Protein AF-A0A438C7E7-F1 (afdb_monomer_lite)

Radius of gyration: 37.0 Å; chains: 1; bounding box: 64×65×103 Å

Secondary structure (DSSP, 8-state):
-----------HHHHHHHTT--TTS---TTTHHHHHHHHHHHHHHHHHT----TT--HHHHHHT---------SS-TT--HHHHS--HHHHHHHHHHHHHHHHHHHHHHHHHHHHHHHTT--------------------------------S-PPPP------------

Organism: Vitis vinifera (NCBI:txid29760)

pLDDT: mean 70.93, std 20.18, range [38.38, 96.5]

Foldseek 3Di:
DDPPPPPPPDAPLVVVQVVQQDPVRDGDPVCVQLNVQLVVVVVCCVVVVDDQDDQRGSNCVSVVPRDDPDDPPPDDDPDDPCNVPVDPVVVVVVVVVVVVVVVVVVVVVVVVVVVVVVVPPDPPDPDDDDDDDDPDPDDPDPPPPPPPPPDDDDDDDDDDPDDDDDDDDD

Structure (mmCIF, N/CA/C/O backbone):
data_AF-A0A438C7E7-F1
#
_entry.id   AF-A0A438C7E7-F1
#
loop_
_atom_site.group_PDB
_atom_site.id
_atom_site.type_symbol
_atom_site.label_atom_id
_atom_site.label_alt_id
_atom_site.label_comp_id
_atom_site.label_asym_id
_atom_site.label_entity_id
_atom_site.label_seq_id
_atom_site.pdbx_PDB_ins_code
_atom_site.Cartn_x
_atom_site.Cartn_y
_atom_site.Cartn_z
_atom_site.occupancy
_atom_site.B_iso_or_equiv
_atom_site.auth_seq_id
_atom_site.auth_comp_id
_atom_site.auth_asym_id
_atom_site.auth_atom_id
_atom_site.pdbx_PDB_model_num
ATOM 1 N N . MET A 1 1 ? 17.596 23.902 27.481 1.00 47.19 1 MET A N 1
ATOM 2 C CA . MET A 1 1 ? 16.673 22.751 27.572 1.00 47.19 1 MET A CA 1
ATOM 3 C C . MET A 1 1 ? 16.249 22.426 26.151 1.00 47.19 1 MET A C 1
ATOM 5 O O . MET A 1 1 ? 15.571 23.240 25.541 1.00 47.19 1 MET A O 1
ATOM 9 N N . VAL A 1 2 ? 16.773 21.345 25.571 1.00 46.44 2 VAL A N 1
ATOM 10 C CA . VAL A 1 2 ? 16.416 20.916 24.211 1.00 46.44 2 VAL A CA 1
ATOM 11 C C . VAL A 1 2 ? 15.104 20.153 24.323 1.00 46.44 2 VAL A C 1
ATOM 13 O O . VAL A 1 2 ? 15.045 19.156 25.038 1.00 46.44 2 VAL A O 1
ATOM 16 N N . ALA A 1 3 ? 14.052 20.651 23.676 1.00 46.62 3 ALA A N 1
ATOM 17 C CA . ALA A 1 3 ? 12.801 19.926 23.540 1.00 46.62 3 ALA A CA 1
ATOM 18 C C . ALA A 1 3 ? 13.076 18.679 22.693 1.00 46.62 3 ALA A C 1
ATOM 20 O O . ALA A 1 3 ? 13.261 18.763 21.479 1.00 46.62 3 ALA A O 1
ATOM 21 N N . SER A 1 4 ? 13.172 17.525 23.345 1.00 53.34 4 SER A N 1
ATOM 22 C CA . SER A 1 4 ? 13.110 16.232 22.684 1.00 53.34 4 SER A CA 1
ATOM 23 C C . SER A 1 4 ? 11.721 16.109 22.069 1.00 53.34 4 SER A C 1
ATOM 25 O O . SER A 1 4 ? 10.758 15.811 22.774 1.00 53.34 4 SER A O 1
ATOM 27 N N . GLY A 1 5 ? 11.604 16.399 20.774 1.00 46.22 5 GLY A N 1
ATOM 28 C CA . GLY A 1 5 ? 10.419 16.045 20.009 1.00 46.22 5 GLY A CA 1
ATOM 29 C C . GLY A 1 5 ? 10.307 14.528 20.011 1.00 46.22 5 GLY A C 1
ATOM 30 O O . GLY A 1 5 ? 11.038 13.858 19.284 1.00 46.22 5 GLY A O 1
ATOM 31 N N . SER A 1 6 ? 9.448 13.983 20.870 1.00 52.22 6 SER A N 1
ATOM 32 C CA . SER A 1 6 ? 9.039 12.591 20.772 1.00 52.22 6 SER A CA 1
ATOM 33 C C . SER A 1 6 ? 8.371 12.441 19.415 1.00 52.22 6 SER A C 1
ATOM 35 O O . SER A 1 6 ? 7.302 12.995 19.171 1.00 52.22 6 SER A O 1
ATOM 37 N N . THR A 1 7 ? 9.019 11.732 18.498 1.00 51.53 7 THR A N 1
ATOM 38 C CA . THR A 1 7 ? 8.353 11.225 17.304 1.00 51.53 7 THR A CA 1
ATOM 39 C C . THR A 1 7 ? 7.372 10.167 17.787 1.00 51.53 7 THR A C 1
ATOM 41 O O . THR A 1 7 ? 7.708 8.985 17.835 1.00 51.53 7 THR A O 1
ATOM 44 N N . GLU A 1 8 ? 6.206 10.604 18.260 1.00 63.12 8 GLU A N 1
ATOM 45 C CA . GLU A 1 8 ? 5.094 9.725 18.590 1.00 63.12 8 GLU A CA 1
ATOM 46 C C . GLU A 1 8 ? 4.849 8.867 17.354 1.00 63.12 8 GLU A C 1
ATOM 48 O O . GLU A 1 8 ? 4.497 9.361 16.282 1.00 63.12 8 GLU A O 1
ATOM 53 N N . THR A 1 9 ? 5.162 7.580 17.461 1.00 72.06 9 THR A N 1
ATOM 54 C CA . THR A 1 9 ? 4.918 6.622 16.393 1.00 72.06 9 THR A CA 1
ATOM 55 C C . THR A 1 9 ? 3.411 6.530 16.236 1.00 72.06 9 THR A C 1
ATOM 57 O O . THR A 1 9 ? 2.734 5.935 17.074 1.00 72.06 9 THR A O 1
ATOM 60 N N . ILE A 1 10 ? 2.876 7.191 15.212 1.00 79.81 10 ILE A N 1
ATOM 61 C CA . ILE A 1 10 ? 1.434 7.261 15.008 1.00 79.81 10 ILE A CA 1
ATOM 62 C C . ILE A 1 10 ? 0.940 5.876 14.596 1.00 79.81 10 ILE A C 1
ATOM 64 O O . ILE A 1 10 ? 1.282 5.377 13.524 1.00 79.81 10 ILE A O 1
ATOM 68 N N . ASP A 1 11 ? 0.120 5.264 15.444 1.00 86.81 11 ASP A N 1
ATOM 69 C CA . ASP A 1 11 ? -0.499 3.979 15.151 1.00 86.81 11 ASP A CA 1
ATOM 70 C C . ASP A 1 11 ? -1.574 4.142 14.061 1.00 86.81 11 ASP A C 1
ATOM 72 O O . ASP A 1 11 ? -2.569 4.863 14.211 1.00 86.81 11 ASP A O 1
ATOM 76 N N . ARG A 1 12 ? -1.370 3.447 12.938 1.00 90.62 12 ARG A N 1
ATOM 77 C CA . ARG A 1 12 ? -2.269 3.458 11.781 1.00 90.62 12 ARG A CA 1
ATOM 78 C C . ARG A 1 12 ? -3.666 2.934 12.126 1.00 90.62 12 ARG A C 1
ATOM 80 O O . ARG A 1 12 ? -4.642 3.398 11.536 1.00 90.62 12 ARG A O 1
ATOM 87 N N . SER A 1 13 ? -3.782 2.011 13.082 1.00 91.81 13 SER A N 1
ATOM 88 C CA . SER A 1 13 ? -5.071 1.470 13.528 1.00 91.81 13 SER A CA 1
ATOM 89 C C . SER A 1 13 ? -5.921 2.531 14.237 1.00 91.81 13 SER A C 1
ATOM 91 O O . SER A 1 13 ? -7.116 2.650 13.957 1.00 91.81 13 SER A O 1
ATOM 93 N N . ILE A 1 14 ? -5.291 3.386 15.051 1.00 92.75 14 ILE A N 1
ATOM 94 C CA . ILE A 1 14 ? -5.945 4.510 15.735 1.00 92.75 14 ILE A CA 1
ATOM 95 C C . ILE A 1 14 ? -6.433 5.542 14.715 1.00 92.75 14 ILE A C 1
ATOM 97 O O . ILE A 1 14 ? -7.578 5.992 14.790 1.00 92.75 14 ILE A O 1
ATOM 101 N N . LEU A 1 15 ? -5.598 5.890 13.728 1.00 93.56 15 LEU A N 1
ATOM 102 C CA . LEU A 1 15 ? -5.993 6.799 12.646 1.00 93.56 15 LEU A CA 1
ATOM 103 C C . LEU A 1 15 ? -7.171 6.250 11.836 1.00 93.56 15 LEU A C 1
ATOM 105 O O . LEU A 1 15 ? -8.108 6.987 11.537 1.00 93.56 15 LEU A O 1
ATOM 109 N N . TRP A 1 16 ? -7.138 4.961 11.490 1.00 94.56 16 TRP A N 1
ATOM 110 C CA . TRP A 1 16 ? -8.198 4.318 10.714 1.00 94.56 16 TRP A CA 1
ATOM 111 C C . TRP A 1 16 ? -9.532 4.298 11.463 1.00 94.56 16 TRP A C 1
ATOM 113 O O . TRP A 1 16 ? -10.570 4.583 10.865 1.00 94.56 16 TRP A O 1
ATOM 123 N N . LYS A 1 17 ? -9.501 4.013 12.773 1.00 94.38 17 LYS A N 1
ATOM 124 C CA . LYS A 1 17 ? -10.681 4.058 13.645 1.00 94.38 17 LYS A CA 1
ATOM 125 C C . LYS A 1 17 ? -11.261 5.475 13.703 1.00 94.38 17 LYS A C 1
ATOM 127 O O . LYS A 1 17 ? -12.433 5.650 13.384 1.00 94.38 17 LYS A O 1
ATOM 132 N N . LYS A 1 18 ? -10.432 6.490 13.983 1.00 93.38 18 LYS A N 1
ATOM 133 C CA . LYS A 1 18 ? -10.856 7.905 14.010 1.00 93.38 18 LYS A CA 1
ATOM 134 C C . LYS A 1 18 ? -11.422 8.394 12.678 1.00 93.38 18 LYS A C 1
ATOM 136 O O . LYS A 1 18 ? -12.402 9.122 12.653 1.00 93.38 18 LYS A O 1
ATOM 141 N N . ALA A 1 19 ? -10.846 7.976 11.553 1.00 93.56 19 ALA A N 1
ATOM 142 C CA . ALA A 1 19 ? -11.329 8.374 10.229 1.00 93.56 19 ALA A CA 1
ATOM 143 C C . ALA A 1 19 ? -12.742 7.850 9.900 1.00 93.56 19 ALA A C 1
ATOM 145 O O . ALA A 1 19 ? -13.364 8.327 8.951 1.00 93.56 19 ALA A O 1
ATOM 146 N N . ARG A 1 20 ? -13.237 6.851 10.642 1.00 94.50 20 ARG A N 1
ATOM 147 C CA . ARG A 1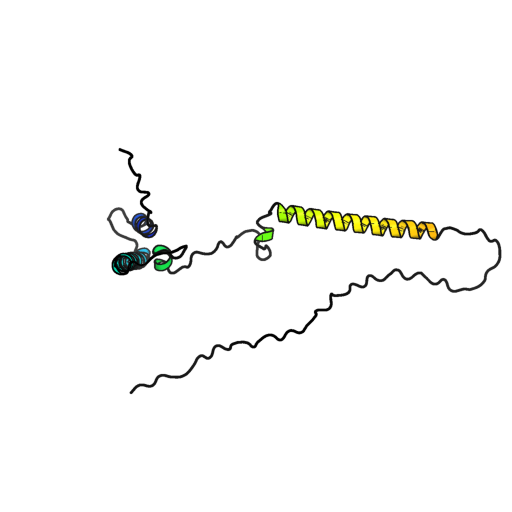 20 ? -14.565 6.242 10.462 1.00 94.50 20 ARG A CA 1
ATOM 148 C C . ARG A 1 20 ? -15.565 6.623 11.547 1.00 94.50 20 ARG A C 1
ATOM 150 O O . ARG A 1 20 ? -16.714 6.188 11.479 1.00 94.50 20 ARG A O 1
ATOM 157 N N . GLU A 1 21 ? -15.126 7.410 12.518 1.00 94.38 21 GLU A N 1
ATOM 158 C CA . GLU A 1 21 ? -15.970 7.996 13.547 1.00 94.38 21 GLU A CA 1
ATOM 159 C C . GLU A 1 21 ? -16.880 9.055 12.909 1.00 94.38 21 GLU A C 1
ATOM 161 O O . GLU A 1 21 ? -16.427 9.942 12.179 1.00 94.38 21 GLU A O 1
ATOM 166 N N . LYS A 1 22 ? -18.193 8.921 13.114 1.00 93.44 22 LYS A N 1
ATOM 167 C CA . LYS A 1 22 ? -19.187 9.915 12.686 1.00 93.44 22 LYS A CA 1
ATOM 168 C C . LYS A 1 22 ? -19.234 11.054 13.712 1.00 93.44 22 LYS A C 1
ATOM 170 O O . LYS A 1 22 ? -18.691 10.946 14.801 1.00 93.44 22 LYS A O 1
ATOM 175 N N . LYS A 1 23 ? -19.930 12.146 13.378 1.00 92.25 23 LYS A N 1
ATOM 176 C CA . LYS A 1 23 ? -20.090 13.308 14.279 1.00 92.25 23 LYS A CA 1
ATOM 177 C C . LYS A 1 23 ? -20.780 12.974 15.606 1.00 92.25 23 LYS A C 1
ATOM 179 O O . LYS A 1 23 ? -20.592 13.706 16.566 1.00 92.25 23 LYS A O 1
ATOM 184 N N . ASP A 1 24 ? -21.570 11.905 15.624 1.00 93.19 24 ASP A N 1
ATOM 185 C CA . ASP A 1 24 ? -22.324 11.436 16.789 1.00 93.19 24 ASP A CA 1
ATOM 186 C C . ASP A 1 24 ? -21.566 10.331 17.560 1.00 93.19 24 ASP A C 1
ATOM 188 O O . ASP A 1 24 ? -22.194 9.449 18.141 1.00 93.19 24 ASP A O 1
ATOM 192 N N . ASP A 1 25 ? -20.231 10.288 17.461 1.00 88.44 25 ASP A N 1
ATOM 193 C CA . ASP A 1 25 ? -19.341 9.277 18.072 1.00 88.44 25 ASP A CA 1
ATOM 194 C C . ASP A 1 25 ? -19.727 7.815 17.754 1.00 88.44 25 ASP A C 1
ATOM 196 O O . ASP A 1 25 ? -19.451 6.869 18.493 1.00 88.44 25 ASP A O 1
ATOM 200 N N . THR A 1 26 ? -20.398 7.620 16.617 1.00 93.44 26 THR A N 1
ATOM 201 C CA . THR A 1 26 ? -20.922 6.328 16.159 1.00 93.44 26 THR A CA 1
ATOM 202 C C . THR A 1 26 ? -20.156 5.848 14.928 1.00 93.44 26 THR A C 1
ATOM 204 O O . THR A 1 26 ? -19.641 6.647 14.144 1.00 93.44 26 THR A O 1
ATOM 207 N N . PHE A 1 27 ? -20.121 4.535 14.706 1.00 94.38 27 PHE A N 1
ATOM 208 C CA . PHE A 1 27 ? -19.460 3.922 13.555 1.00 94.38 27 PHE A CA 1
ATOM 209 C C . PHE A 1 27 ? -20.462 3.340 12.561 1.00 94.38 27 PHE A C 1
ATOM 211 O O . PHE A 1 27 ? -21.640 3.145 12.851 1.00 94.38 27 PHE A O 1
ATOM 218 N N . ASP A 1 28 ? -19.997 3.093 11.343 1.00 93.44 28 ASP A N 1
ATOM 219 C CA . ASP A 1 28 ? -20.792 2.385 10.345 1.00 93.44 28 ASP A CA 1
ATOM 220 C C . ASP A 1 28 ? -20.854 0.890 10.661 1.00 93.44 28 ASP A C 1
ATOM 222 O O . ASP A 1 28 ? -19.835 0.325 11.057 1.00 93.44 28 ASP A O 1
ATOM 226 N N . GLU A 1 29 ? -21.998 0.234 10.441 1.00 94.19 29 GLU A N 1
ATOM 227 C CA . GLU A 1 29 ? -22.192 -1.190 10.779 1.00 94.19 29 GLU A CA 1
ATOM 228 C C . GLU A 1 29 ? -21.112 -2.093 10.163 1.00 94.19 29 GLU A C 1
ATOM 230 O O . GLU A 1 29 ? -20.625 -3.028 10.792 1.00 94.19 29 GLU A O 1
ATOM 235 N N . VAL A 1 30 ? -20.662 -1.751 8.952 1.00 92.56 30 VAL A N 1
ATOM 236 C CA . VAL A 1 30 ? -19.593 -2.457 8.231 1.00 92.56 30 VAL A CA 1
ATOM 237 C C . VAL A 1 30 ? -18.222 -2.293 8.906 1.00 92.56 30 VAL A C 1
ATOM 239 O O . VAL A 1 30 ? -17.360 -3.162 8.786 1.00 92.56 30 VAL A O 1
ATOM 242 N N . ALA A 1 31 ? -17.989 -1.179 9.604 1.00 93.75 31 ALA A N 1
ATOM 243 C CA . ALA A 1 31 ? -16.725 -0.876 10.271 1.00 93.75 31 ALA A CA 1
ATOM 244 C C . ALA A 1 31 ? -16.644 -1.438 11.697 1.00 93.75 31 ALA A C 1
ATOM 246 O O . ALA A 1 31 ? -15.540 -1.758 12.138 1.00 93.75 31 ALA A O 1
ATOM 247 N N . ILE A 1 32 ? -17.782 -1.592 12.388 1.00 94.62 32 ILE A N 1
ATOM 248 C CA . ILE A 1 32 ? -17.872 -2.139 13.754 1.00 94.62 32 ILE A CA 1
ATOM 249 C C . ILE A 1 32 ? -17.019 -3.406 13.953 1.00 94.62 32 ILE A C 1
ATOM 251 O O . ILE A 1 32 ? -16.153 -3.378 14.827 1.00 94.62 32 ILE A O 1
ATOM 255 N N . PRO A 1 33 ? -17.136 -4.475 13.136 1.00 95.38 33 PRO A N 1
ATOM 256 C CA . PRO A 1 33 ? -16.369 -5.703 13.375 1.00 95.38 33 PRO A CA 1
ATOM 257 C C . PRO A 1 33 ? -14.851 -5.499 13.263 1.00 95.38 33 PRO A C 1
ATOM 259 O O . PRO A 1 33 ? -14.071 -6.171 13.939 1.00 95.38 33 PRO A O 1
ATOM 262 N N . VAL A 1 34 ? -14.405 -4.564 12.417 1.00 94.94 34 VAL A N 1
ATOM 263 C CA . VAL A 1 34 ? -12.979 -4.233 12.286 1.00 94.94 34 VAL A CA 1
ATOM 264 C C . VAL A 1 34 ? -12.505 -3.443 13.504 1.00 94.94 34 VAL A C 1
ATOM 266 O O . VAL A 1 34 ? -11.417 -3.707 14.007 1.00 94.94 34 VAL A O 1
ATOM 269 N N . ILE A 1 35 ? -13.321 -2.515 14.007 1.00 94.81 35 ILE A N 1
ATOM 270 C CA . ILE A 1 35 ? -13.017 -1.703 15.193 1.00 94.81 35 ILE A CA 1
ATOM 271 C C . ILE A 1 35 ? -12.896 -2.583 16.437 1.00 94.81 35 ILE A C 1
ATOM 273 O O . ILE A 1 35 ? -11.894 -2.496 17.140 1.00 94.81 35 ILE A O 1
ATOM 277 N N . GLU A 1 36 ? -13.852 -3.485 16.662 1.00 95.25 36 GLU A N 1
ATOM 278 C CA . GLU A 1 36 ? -13.809 -4.437 17.779 1.00 95.25 36 GLU A CA 1
ATOM 279 C C . GLU A 1 36 ? -12.544 -5.302 17.734 1.00 95.25 36 GLU A C 1
ATOM 281 O O . GLU A 1 36 ? -11.912 -5.581 18.756 1.00 95.25 36 GLU A O 1
ATOM 286 N N . LYS A 1 37 ? -12.131 -5.709 16.529 1.00 95.25 37 LYS A N 1
ATOM 287 C CA . LYS A 1 37 ? -10.907 -6.483 16.340 1.00 95.25 37 LYS A CA 1
ATOM 288 C C . LYS A 1 37 ? -9.646 -5.651 16.584 1.00 95.25 37 LYS A C 1
ATOM 290 O O . LYS A 1 37 ? -8.721 -6.175 17.197 1.00 95.25 37 LYS A O 1
ATOM 295 N N . ILE A 1 38 ? -9.614 -4.385 16.161 1.00 94.50 38 ILE A N 1
ATOM 296 C CA . ILE A 1 38 ? -8.524 -3.445 16.476 1.00 94.50 38 ILE A CA 1
ATOM 297 C C . ILE A 1 38 ? -8.394 -3.279 17.992 1.00 94.50 38 ILE A C 1
ATOM 299 O O . ILE A 1 38 ? -7.299 -3.440 18.522 1.00 94.50 38 ILE A O 1
ATOM 303 N N . ASP A 1 39 ? -9.497 -3.016 18.695 1.00 94.25 39 ASP A N 1
ATOM 304 C CA . ASP A 1 39 ? -9.483 -2.774 20.142 1.00 94.25 39 ASP A CA 1
ATOM 305 C C . ASP A 1 39 ? -8.997 -4.006 20.919 1.00 94.25 39 ASP A C 1
ATOM 307 O O . ASP A 1 39 ? -8.187 -3.894 21.842 1.00 94.25 39 ASP A O 1
ATOM 311 N N . LYS A 1 40 ? -9.418 -5.200 20.491 1.00 94.38 40 LYS A N 1
ATOM 312 C CA . LYS A 1 40 ? -8.914 -6.468 21.028 1.00 94.38 40 LYS A CA 1
ATOM 313 C C . LYS A 1 40 ? -7.405 -6.626 20.819 1.00 94.38 40 LYS A C 1
ATOM 315 O O . LYS A 1 40 ? -6.690 -6.909 21.774 1.00 94.38 40 LYS A O 1
ATOM 320 N N . LEU A 1 41 ? -6.914 -6.418 19.597 1.00 92.12 41 LEU A N 1
ATOM 321 C CA . LEU A 1 41 ? -5.491 -6.564 19.270 1.00 92.12 41 LEU A CA 1
ATOM 322 C C . LEU A 1 41 ? -4.619 -5.523 19.987 1.00 92.12 41 LEU A C 1
ATOM 324 O O . LEU A 1 41 ? -3.509 -5.841 20.412 1.00 92.12 41 LEU A O 1
ATOM 328 N N . LEU A 1 42 ? -5.119 -4.296 20.160 1.00 90.75 42 LEU A N 1
ATOM 329 C CA . LEU A 1 42 ? -4.448 -3.262 20.948 1.00 90.75 42 LEU A CA 1
ATOM 330 C C . LEU A 1 42 ? -4.315 -3.689 22.409 1.00 90.75 42 LEU A C 1
ATOM 332 O O . LEU A 1 42 ? -3.222 -3.607 22.969 1.00 90.75 42 LEU A O 1
ATOM 336 N N . LYS A 1 43 ? -5.389 -4.210 23.008 1.00 91.31 43 LYS A N 1
ATOM 337 C CA . LYS A 1 43 ? -5.359 -4.723 24.380 1.00 91.31 43 LYS A CA 1
ATOM 338 C C . LYS A 1 43 ? -4.374 -5.885 24.537 1.00 91.31 43 LYS A C 1
ATOM 340 O O . LYS A 1 43 ? -3.513 -5.837 25.411 1.00 91.31 43 LYS A O 1
ATOM 345 N N . GLU A 1 44 ? -4.426 -6.867 23.638 1.00 90.31 44 GLU A N 1
ATOM 346 C CA . GLU A 1 44 ? -3.479 -7.990 23.616 1.00 90.31 44 GLU A CA 1
ATOM 347 C C . GLU A 1 44 ? -2.026 -7.514 23.453 1.00 90.31 44 GLU A C 1
ATOM 349 O O . GLU A 1 44 ? -1.111 -8.095 24.033 1.00 90.31 44 GLU A O 1
ATOM 354 N N . SER A 1 45 ? -1.791 -6.441 22.689 1.00 87.00 45 SER A N 1
ATOM 355 C CA . SER A 1 45 ? -0.446 -5.889 22.508 1.00 87.00 45 SER A CA 1
ATOM 356 C C . SER A 1 45 ? 0.116 -5.223 23.760 1.00 87.00 45 SER A C 1
ATOM 358 O O . SER A 1 45 ? 1.306 -5.374 24.041 1.00 87.00 45 SER A O 1
ATOM 360 N N . GLN A 1 46 ? -0.740 -4.545 24.529 1.00 85.38 46 GLN A N 1
ATOM 361 C CA . GLN A 1 46 ? -0.384 -3.925 25.804 1.00 85.38 46 GLN A CA 1
ATOM 362 C C . GLN A 1 46 ? -0.085 -4.989 26.868 1.00 85.38 46 GLN A C 1
ATOM 364 O O . GLN A 1 46 ? 0.877 -4.850 27.617 1.00 85.38 46 GLN A O 1
ATOM 369 N N . GLU A 1 47 ? -0.887 -6.057 26.914 1.00 87.56 47 GLU A N 1
ATOM 370 C CA . GLU A 1 47 ? -0.763 -7.130 27.909 1.00 87.56 47 GLU A CA 1
ATOM 371 C C . GLU A 1 47 ? 0.423 -8.062 27.621 1.00 87.56 47 GLU A C 1
ATOM 373 O O . GLU A 1 47 ? 1.181 -8.401 28.528 1.00 87.56 47 GLU A O 1
ATOM 378 N N . ASN A 1 48 ? 0.625 -8.442 26.356 1.00 82.31 48 ASN A N 1
ATOM 379 C CA . ASN A 1 48 ? 1.599 -9.471 25.978 1.00 82.31 48 ASN A CA 1
ATOM 380 C C . ASN A 1 48 ? 2.911 -8.898 25.422 1.00 82.31 48 ASN A C 1
ATOM 382 O O . ASN A 1 48 ? 3.771 -9.660 24.979 1.00 82.31 48 ASN A O 1
ATOM 386 N N . GLY A 1 49 ? 3.063 -7.568 25.379 1.00 72.19 49 GLY A N 1
ATOM 387 C CA . GLY A 1 49 ? 4.217 -6.915 24.752 1.00 72.19 49 GLY A CA 1
ATOM 388 C C . GLY A 1 49 ? 4.369 -7.309 23.281 1.00 72.19 49 GLY A C 1
ATOM 389 O O . GLY A 1 49 ? 5.485 -7.492 22.789 1.00 72.19 49 GLY A O 1
ATOM 390 N N . ARG A 1 50 ? 3.240 -7.513 22.588 1.00 71.69 50 ARG A N 1
ATOM 391 C CA . ARG A 1 50 ? 3.213 -8.015 21.212 1.00 71.69 50 ARG A CA 1
ATOM 392 C C . ARG A 1 50 ? 3.923 -7.019 20.301 1.00 71.69 50 ARG A C 1
ATOM 394 O O . ARG A 1 50 ? 3.392 -5.953 20.002 1.00 71.69 50 ARG A O 1
ATOM 401 N N . SER A 1 51 ? 5.122 -7.375 19.845 1.00 64.44 51 SER A N 1
ATOM 402 C CA . SER A 1 51 ? 5.868 -6.549 18.902 1.00 64.44 51 SER A CA 1
ATOM 403 C C . SER A 1 51 ? 5.316 -6.746 17.494 1.00 64.44 51 SER A C 1
ATOM 405 O O . SER A 1 51 ? 5.328 -7.843 16.934 1.00 64.44 51 SER A O 1
ATOM 407 N N . VAL A 1 52 ? 4.804 -5.658 16.940 1.00 65.62 52 VAL A N 1
ATOM 408 C CA . VAL A 1 52 ? 4.292 -5.565 15.581 1.00 65.62 52 VAL A CA 1
ATOM 409 C C . VAL A 1 52 ? 5.472 -5.206 14.675 1.00 65.62 52 VAL A C 1
ATOM 411 O O . VAL A 1 52 ? 6.022 -4.114 14.790 1.00 65.62 52 VAL A O 1
ATOM 414 N N . SER A 1 53 ? 5.911 -6.130 13.815 1.00 64.12 53 SER A N 1
ATOM 415 C CA . SER A 1 53 ? 7.107 -5.945 12.978 1.00 64.12 53 SER 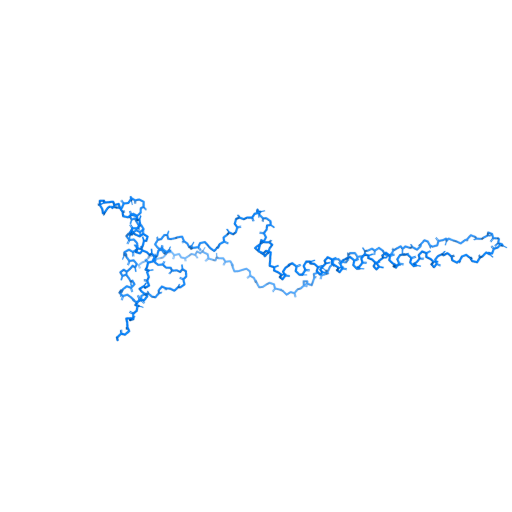A CA 1
ATOM 416 C C . SER A 1 53 ? 6.774 -5.951 11.485 1.00 64.12 53 SER A C 1
ATOM 418 O O . SER A 1 53 ? 6.050 -6.821 10.991 1.00 64.12 53 SER A O 1
ATOM 420 N N . GLY A 1 54 ? 7.340 -4.988 10.754 1.00 70.81 54 GLY A N 1
ATOM 421 C CA . GLY A 1 54 ? 7.214 -4.875 9.300 1.00 70.81 54 GLY A CA 1
ATOM 422 C C . GLY A 1 54 ? 5.796 -4.531 8.832 1.00 70.81 54 GLY A C 1
ATOM 423 O O . GLY A 1 54 ? 5.161 -3.628 9.366 1.00 70.81 54 GLY A O 1
ATOM 424 N N . SER A 1 55 ? 5.314 -5.240 7.808 1.00 69.62 55 SER A N 1
ATOM 425 C CA . SER A 1 55 ? 4.007 -5.010 7.159 1.00 69.62 55 SER A CA 1
ATOM 426 C C . SER A 1 55 ? 2.816 -5.664 7.874 1.00 69.62 55 SER A C 1
ATOM 428 O O . SER A 1 55 ? 1.685 -5.546 7.411 1.00 69.62 55 SER A O 1
ATOM 430 N N . ASN A 1 56 ? 3.050 -6.382 8.974 1.00 79.38 56 ASN A N 1
ATOM 431 C CA . ASN A 1 56 ? 2.002 -7.074 9.724 1.00 79.38 56 ASN A CA 1
ATOM 432 C C . ASN A 1 56 ? 1.550 -6.214 10.901 1.00 79.38 56 ASN A C 1
ATOM 434 O O . ASN A 1 56 ? 1.841 -6.557 12.044 1.00 79.38 56 ASN A O 1
ATOM 438 N N . ASP A 1 57 ? 0.889 -5.088 10.624 1.00 86.62 57 ASP A N 1
ATOM 439 C CA . ASP A 1 57 ? 0.353 -4.214 11.666 1.00 86.62 57 ASP A CA 1
ATOM 440 C C . ASP A 1 57 ? -1.050 -4.602 12.146 1.00 86.62 57 ASP A C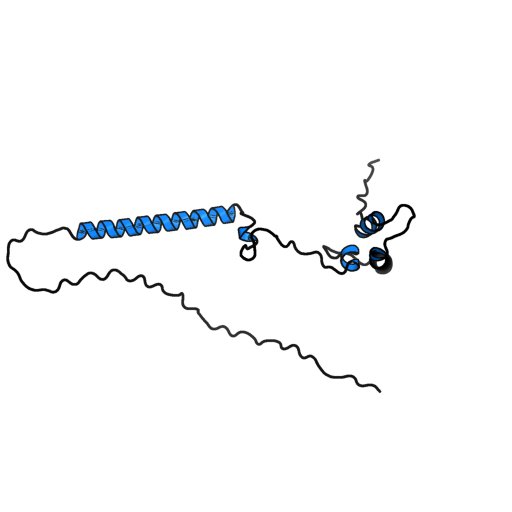 1
ATOM 442 O O . ASP A 1 57 ? -1.755 -5.396 11.518 1.00 86.62 57 ASP A O 1
ATOM 446 N N . ILE A 1 58 ? -1.457 -4.038 13.291 1.00 91.00 58 ILE A N 1
ATOM 447 C CA . ILE A 1 58 ? -2.764 -4.304 13.918 1.00 91.00 58 ILE A CA 1
ATOM 448 C C . ILE A 1 58 ? -3.903 -4.060 12.927 1.00 91.00 58 ILE A C 1
ATOM 450 O O . ILE A 1 58 ? -4.865 -4.826 12.883 1.00 91.00 58 ILE A O 1
ATOM 454 N N . LEU A 1 59 ? -3.788 -3.016 12.102 1.00 90.75 59 LEU A N 1
ATOM 455 C CA . LEU A 1 59 ? -4.795 -2.717 11.096 1.00 90.75 59 LEU A CA 1
ATOM 456 C C . LEU A 1 59 ? -4.857 -3.795 10.002 1.00 90.75 59 LEU A C 1
ATOM 458 O O . LEU A 1 59 ? -5.954 -4.235 9.662 1.00 90.75 59 LEU A O 1
ATOM 462 N N . VAL A 1 60 ? -3.717 -4.235 9.458 1.00 90.00 60 VAL A N 1
ATOM 463 C CA . VAL A 1 60 ? -3.663 -5.305 8.443 1.00 90.00 60 VAL A CA 1
ATOM 464 C C . VAL A 1 60 ? -4.273 -6.593 8.978 1.00 90.00 60 VAL A C 1
ATOM 466 O O . VAL A 1 60 ? -5.088 -7.228 8.306 1.00 90.00 60 VAL A O 1
ATOM 469 N N . GLU A 1 61 ? -3.944 -6.955 10.213 1.00 90.06 61 GLU A N 1
ATOM 470 C CA . GLU A 1 61 ? -4.511 -8.134 10.852 1.00 90.06 61 GLU A CA 1
ATOM 471 C C . GLU A 1 61 ? -6.015 -7.998 11.096 1.00 90.06 61 GLU A C 1
ATOM 473 O O . GLU A 1 61 ? -6.768 -8.944 10.839 1.00 90.06 61 GLU A O 1
ATOM 478 N N . ALA A 1 62 ? -6.473 -6.828 11.554 1.00 92.06 62 ALA A N 1
ATOM 479 C CA . ALA A 1 62 ? -7.887 -6.555 11.769 1.00 92.06 62 ALA A CA 1
ATOM 480 C C . ALA A 1 62 ? -8.685 -6.703 10.469 1.00 92.06 62 ALA A C 1
ATOM 482 O O . ALA A 1 62 ? -9.664 -7.454 10.439 1.00 92.06 62 ALA A O 1
ATOM 483 N N . LEU A 1 63 ? -8.208 -6.086 9.385 1.00 90.62 63 LEU A N 1
ATOM 484 C CA . LEU A 1 63 ? -8.811 -6.177 8.054 1.00 90.62 63 LEU A CA 1
ATOM 485 C C . LEU A 1 63 ? -8.771 -7.601 7.480 1.00 90.62 63 LEU A C 1
ATOM 487 O O . LEU A 1 63 ? -9.607 -7.944 6.648 1.00 90.62 63 LEU A O 1
ATOM 491 N N . GLY A 1 64 ? -7.818 -8.439 7.908 1.00 84.81 64 GLY A N 1
ATOM 492 C CA . GLY A 1 64 ? -7.670 -9.819 7.430 1.00 84.81 64 GLY A CA 1
ATOM 493 C C . GLY A 1 64 ? -7.233 -9.921 5.966 1.00 84.81 64 GLY A C 1
ATOM 494 O O . GLY A 1 64 ? -7.176 -11.013 5.405 1.00 84.81 64 GLY A O 1
ATOM 495 N N . THR A 1 65 ? -6.917 -8.789 5.340 1.00 73.31 65 THR A N 1
ATOM 496 C CA . THR A 1 65 ? -6.369 -8.720 3.992 1.00 73.31 65 THR A CA 1
ATOM 497 C C . THR A 1 65 ? -4.869 -8.471 4.106 1.00 73.31 65 THR A C 1
ATOM 499 O O . THR A 1 65 ? -4.496 -7.374 4.532 1.00 73.31 65 THR A O 1
ATOM 502 N N . PRO A 1 66 ? -3.998 -9.428 3.736 1.00 66.88 66 PRO A N 1
ATOM 503 C CA . PRO A 1 66 ? -2.573 -9.145 3.655 1.00 66.88 66 PRO A CA 1
ATOM 504 C C . PRO A 1 66 ? -2.351 -7.983 2.685 1.00 66.88 66 PRO A C 1
ATOM 506 O O . PRO A 1 66 ? -2.981 -7.916 1.623 1.00 66.88 66 PRO A O 1
ATOM 509 N N . GLU A 1 67 ? -1.489 -7.045 3.073 1.00 65.06 67 GLU A N 1
ATOM 510 C CA . GLU A 1 67 ? -1.167 -5.877 2.260 1.00 65.06 67 GLU A CA 1
ATOM 511 C C . GLU A 1 67 ? -0.647 -6.369 0.898 1.00 65.06 67 GLU A C 1
ATOM 513 O O . GLU A 1 67 ? 0.321 -7.129 0.813 1.00 65.06 67 GLU A O 1
ATOM 518 N N . TYR A 1 68 ? -1.359 -6.028 -0.181 1.00 59.31 68 TYR A N 1
ATOM 519 C CA . TYR A 1 68 ? -1.029 -6.511 -1.520 1.00 59.31 68 TYR A CA 1
ATOM 520 C C . TYR A 1 68 ? 0.375 -6.030 -1.895 1.00 59.31 68 TYR A C 1
ATOM 522 O O . TYR A 1 68 ? 0.575 -4.835 -2.124 1.00 59.31 68 TYR A O 1
ATOM 530 N N . SER A 1 69 ? 1.334 -6.952 -2.039 1.00 60.62 69 SER A N 1
ATOM 531 C CA . SER A 1 69 ? 2.608 -6.616 -2.675 1.00 60.62 69 SER A CA 1
ATOM 532 C C . SER A 1 69 ? 2.297 -6.089 -4.079 1.00 60.62 69 SER A C 1
ATOM 534 O O . SER A 1 69 ? 1.556 -6.712 -4.846 1.00 60.62 69 SER A O 1
ATOM 536 N N . GLY A 1 70 ? 2.738 -4.859 -4.353 1.00 59.78 70 GLY A N 1
ATOM 537 C CA . GLY A 1 70 ? 2.234 -4.022 -5.439 1.00 59.78 70 GLY A CA 1
ATOM 538 C C . GLY A 1 70 ? 2.099 -4.760 -6.769 1.00 59.78 70 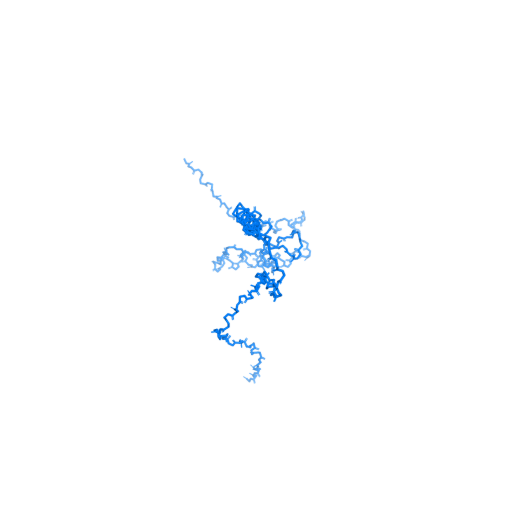GLY A C 1
ATOM 539 O O . GLY A 1 70 ? 3.067 -4.943 -7.505 1.00 59.78 70 GLY A O 1
ATOM 540 N N . ARG A 1 71 ? 0.870 -5.150 -7.124 1.00 62.22 71 ARG A N 1
ATOM 541 C CA . ARG A 1 71 ? 0.556 -5.572 -8.488 1.00 62.22 71 ARG A CA 1
ATOM 542 C C . ARG A 1 71 ? 0.591 -4.332 -9.367 1.00 62.22 71 ARG A C 1
ATOM 544 O O . ARG A 1 71 ? -0.340 -3.529 -9.358 1.00 62.22 71 ARG A O 1
ATOM 551 N N . VAL A 1 72 ? 1.660 -4.203 -10.147 1.00 59.56 72 VAL A N 1
ATOM 552 C CA . VAL A 1 72 ? 1.769 -3.215 -11.220 1.00 59.56 72 VAL A CA 1
ATOM 553 C C . VAL A 1 72 ? 0.681 -3.512 -12.256 1.00 59.56 72 VAL A C 1
ATOM 555 O O . VAL A 1 72 ? 0.824 -4.381 -13.114 1.00 59.56 72 VAL A O 1
ATOM 558 N N . ARG A 1 73 ? -0.453 -2.811 -12.160 1.00 65.38 73 ARG A N 1
ATOM 559 C CA . ARG A 1 73 ? -1.511 -2.829 -13.177 1.00 65.38 73 ARG A CA 1
ATOM 560 C C . ARG A 1 73 ? -1.131 -1.883 -14.305 1.00 65.38 73 ARG A C 1
ATOM 562 O O . ARG A 1 73 ? -1.687 -0.798 -14.425 1.00 65.38 73 ARG A O 1
ATOM 569 N N . ALA A 1 74 ? -0.183 -2.277 -15.136 1.00 61.84 74 ALA A N 1
ATOM 570 C CA . ALA A 1 74 ? 0.088 -1.523 -16.344 1.00 61.84 74 ALA A CA 1
ATOM 571 C C . ALA A 1 74 ? 0.607 -2.441 -17.447 1.00 61.84 74 ALA A C 1
ATOM 573 O O . ALA A 1 74 ? 1.503 -3.248 -17.233 1.00 61.84 74 ALA A O 1
ATOM 574 N N . LYS A 1 75 ? 0.015 -2.273 -18.635 1.00 60.66 75 LYS A N 1
ATOM 575 C CA . LYS A 1 75 ? 0.363 -2.903 -19.922 1.00 60.66 75 LYS A CA 1
ATOM 576 C C . LYS A 1 75 ? -0.109 -4.349 -20.174 1.00 60.66 75 LYS A C 1
ATOM 578 O O . LYS A 1 75 ? 0.121 -4.866 -21.262 1.00 60.66 75 LYS A O 1
ATOM 583 N N . GLY A 1 76 ? -0.877 -4.956 -19.268 1.00 59.31 76 GLY A N 1
ATOM 584 C CA . GLY A 1 76 ? -1.569 -6.230 -19.519 1.00 59.31 76 GLY A CA 1
ATOM 585 C C . GLY A 1 76 ? -0.755 -7.479 -19.159 1.00 59.31 76 GLY A C 1
ATOM 586 O O . GLY A 1 76 ? 0.356 -7.389 -18.650 1.00 59.31 76 GLY A O 1
ATOM 587 N N . LYS A 1 77 ? -1.336 -8.664 -19.401 1.00 65.88 77 LYS A N 1
ATOM 588 C CA . LYS A 1 77 ? -0.886 -9.972 -18.870 1.00 65.88 77 LYS A CA 1
ATOM 589 C C . LYS A 1 77 ? 0.550 -10.387 -19.258 1.00 65.88 77 LYS A C 1
ATOM 591 O O . LYS A 1 77 ? 1.075 -11.328 -18.679 1.00 65.88 77 LYS A O 1
ATOM 596 N N . HIS A 1 78 ? 1.174 -9.699 -20.215 1.00 69.19 78 HIS A N 1
ATOM 597 C CA . HIS A 1 78 ? 2.451 -10.083 -20.830 1.00 69.19 78 HIS A CA 1
ATOM 598 C C . HIS A 1 78 ? 3.645 -9.201 -20.433 1.00 69.19 78 HIS A C 1
ATOM 600 O O . HIS A 1 78 ? 4.736 -9.399 -20.959 1.00 69.19 78 HIS A O 1
ATOM 606 N N . TYR A 1 79 ? 3.462 -8.232 -19.530 1.00 68.00 79 TYR A N 1
ATOM 607 C CA . TYR A 1 79 ? 4.560 -7.391 -19.051 1.00 68.00 79 TYR A CA 1
ATOM 608 C C . TYR A 1 79 ? 5.077 -7.877 -17.698 1.00 68.00 79 TYR A C 1
ATOM 610 O O . TYR A 1 79 ? 4.345 -7.950 -16.713 1.00 68.00 79 TYR A O 1
ATOM 618 N N . THR A 1 80 ? 6.369 -8.185 -17.647 1.00 70.19 80 THR A N 1
ATOM 619 C CA . THR A 1 80 ? 7.087 -8.458 -16.399 1.00 70.19 80 THR A CA 1
ATOM 620 C C . THR A 1 80 ? 7.439 -7.144 -15.689 1.00 70.19 80 THR A C 1
ATOM 622 O O . THR A 1 80 ? 7.650 -6.127 -16.357 1.00 70.19 80 THR A O 1
ATOM 625 N N . PRO A 1 81 ? 7.575 -7.129 -14.349 1.00 69.62 81 PRO A N 1
ATOM 626 C CA . PRO A 1 81 ? 7.982 -5.929 -13.615 1.00 69.62 81 PRO A CA 1
ATOM 627 C C . PRO A 1 81 ? 9.282 -5.297 -14.139 1.00 69.62 81 PRO A C 1
ATOM 629 O O . PRO A 1 81 ? 9.369 -4.076 -14.220 1.00 69.62 81 PRO A O 1
ATOM 632 N N . ARG A 1 82 ? 10.251 -6.112 -14.588 1.00 69.56 82 ARG A N 1
ATOM 633 C CA . ARG A 1 82 ? 11.484 -5.636 -15.247 1.00 69.56 82 ARG A CA 1
ATOM 634 C C . ARG A 1 82 ? 11.206 -4.828 -16.516 1.00 69.56 82 ARG A C 1
ATOM 636 O O . ARG A 1 82 ? 11.754 -3.755 -16.699 1.00 69.56 82 ARG A O 1
ATOM 643 N N . GLN A 1 83 ? 10.300 -5.302 -17.370 1.00 71.25 83 GLN A N 1
ATOM 644 C CA . GLN A 1 83 ? 9.920 -4.582 -18.591 1.00 71.25 83 GLN A CA 1
ATOM 645 C C . GLN A 1 83 ? 9.135 -3.297 -18.301 1.00 71.25 83 GLN A C 1
ATOM 647 O O . GLN A 1 83 ? 9.113 -2.393 -19.135 1.00 71.25 83 GLN A O 1
ATOM 652 N N . TYR A 1 84 ? 8.466 -3.226 -17.148 1.00 70.44 84 TYR A N 1
ATOM 653 C CA . TYR A 1 84 ? 7.722 -2.043 -16.734 1.00 70.44 84 TYR A CA 1
ATOM 654 C C . TYR A 1 84 ? 8.647 -0.944 -16.207 1.00 70.44 84 TYR A C 1
ATOM 656 O O . TYR A 1 84 ? 8.625 0.188 -16.693 1.00 70.44 84 TYR A O 1
ATOM 664 N N . PHE A 1 85 ? 9.493 -1.291 -15.240 1.00 72.19 85 PHE A N 1
ATOM 665 C CA . PHE A 1 85 ? 10.508 -0.394 -14.718 1.00 72.19 85 PHE A CA 1
ATOM 666 C C . PHE A 1 85 ? 11.700 -0.416 -15.674 1.00 72.19 85 PHE A C 1
ATOM 668 O O . PHE A 1 85 ? 12.659 -1.147 -15.456 1.00 72.19 85 PHE A O 1
ATOM 675 N N . ASN A 1 86 ? 11.617 0.368 -16.757 1.00 67.06 86 ASN A N 1
ATOM 676 C CA . ASN A 1 86 ? 12.706 0.571 -17.718 1.00 67.06 86 ASN A CA 1
ATOM 677 C C . ASN A 1 86 ? 13.937 1.167 -17.017 1.00 67.06 86 ASN A C 1
ATOM 679 O O . ASN A 1 86 ? 14.166 2.376 -17.043 1.00 67.06 86 ASN A O 1
ATOM 683 N N . SER A 1 87 ? 14.719 0.310 -16.369 1.00 76.38 87 SER A N 1
ATOM 684 C CA . SER A 1 87 ? 15.931 0.698 -15.667 1.00 76.38 87 SER A CA 1
ATOM 685 C C . SER A 1 87 ? 17.029 1.054 -16.670 1.00 76.38 87 SER A C 1
ATOM 687 O O . SER A 1 87 ? 17.065 0.547 -17.796 1.00 76.38 87 SER A O 1
ATOM 689 N N . ALA A 1 88 ? 17.950 1.927 -16.261 1.00 76.69 88 ALA A N 1
ATOM 690 C CA . ALA A 1 88 ? 19.091 2.303 -17.094 1.00 76.69 88 ALA A CA 1
ATOM 691 C C . ALA A 1 88 ? 19.944 1.079 -17.487 1.00 76.69 88 ALA A C 1
ATOM 693 O O . ALA A 1 88 ? 20.422 1.003 -18.617 1.00 76.69 88 ALA A O 1
ATOM 694 N N . ALA A 1 89 ? 20.057 0.093 -16.591 1.00 78.56 89 ALA A N 1
ATOM 695 C CA . ALA A 1 89 ? 20.746 -1.168 -16.852 1.00 78.56 89 ALA A CA 1
ATOM 696 C C . ALA A 1 89 ? 20.056 -1.989 -17.956 1.00 78.56 89 ALA A C 1
ATOM 698 O O . ALA A 1 89 ? 20.713 -2.404 -18.908 1.00 78.56 89 ALA A O 1
ATOM 699 N N . ASP A 1 90 ? 18.729 -2.149 -17.902 1.00 79.19 90 ASP A N 1
ATOM 700 C CA . ASP A 1 90 ? 17.978 -2.874 -18.940 1.00 79.19 90 ASP A CA 1
ATOM 701 C C . ASP A 1 90 ? 18.023 -2.158 -20.298 1.00 79.19 90 ASP A C 1
ATOM 703 O O . ASP A 1 90 ? 18.001 -2.797 -21.352 1.00 79.19 90 ASP A O 1
ATOM 707 N N . ARG A 1 91 ? 18.101 -0.822 -20.307 1.00 80.69 91 ARG A N 1
ATOM 708 C CA . ARG A 1 91 ? 18.330 -0.052 -21.538 1.00 80.69 91 ARG A CA 1
ATOM 709 C C . ARG A 1 91 ? 19.714 -0.345 -22.121 1.00 80.69 91 ARG A C 1
ATOM 711 O O . ARG A 1 91 ? 19.795 -0.697 -23.291 1.00 80.69 91 ARG A O 1
ATOM 718 N N . ALA A 1 92 ? 20.766 -0.272 -21.308 1.00 85.94 92 ALA A N 1
ATOM 719 C CA . ALA A 1 92 ? 22.134 -0.524 -21.757 1.00 85.94 92 ALA A CA 1
ATOM 720 C C . ALA A 1 92 ? 22.318 -1.948 -22.314 1.00 85.94 92 ALA A C 1
ATOM 722 O O . ALA A 1 92 ? 22.916 -2.125 -23.372 1.00 85.94 92 ALA A O 1
ATOM 723 N N . VAL A 1 93 ? 21.745 -2.959 -21.651 1.00 86.62 93 VAL A N 1
ATOM 724 C CA . VAL A 1 93 ? 21.795 -4.353 -22.123 1.00 86.62 93 VAL A CA 1
ATOM 725 C C . VAL A 1 93 ? 21.069 -4.516 -23.462 1.00 86.62 93 VAL A C 1
ATOM 727 O O . VAL A 1 93 ? 21.572 -5.199 -24.354 1.00 86.62 93 VAL A O 1
ATOM 730 N N . ARG A 1 94 ? 19.907 -3.875 -23.644 1.00 85.94 94 ARG A N 1
ATOM 731 C CA . ARG A 1 94 ? 19.179 -3.910 -24.925 1.00 85.94 94 ARG A CA 1
ATOM 732 C C . ARG A 1 94 ? 19.960 -3.243 -26.053 1.00 85.94 94 ARG A C 1
ATOM 734 O O . ARG A 1 94 ? 20.047 -3.829 -27.130 1.00 85.94 94 ARG A O 1
ATOM 741 N N . ASP A 1 95 ? 20.539 -2.073 -25.798 1.00 90.81 95 ASP A N 1
ATOM 742 C CA . ASP A 1 95 ? 21.334 -1.332 -26.783 1.00 90.81 95 ASP A CA 1
ATOM 743 C C . ASP A 1 95 ? 22.566 -2.152 -27.213 1.00 90.81 95 ASP A C 1
ATOM 745 O O . ASP A 1 95 ? 22.842 -2.271 -28.405 1.00 90.81 95 ASP A O 1
ATOM 749 N N . PHE A 1 96 ? 23.243 -2.814 -26.266 1.00 93.06 96 PHE A N 1
ATOM 750 C CA . PHE A 1 96 ? 24.371 -3.706 -26.556 1.00 93.06 96 PHE A CA 1
ATOM 751 C C . PHE A 1 96 ? 23.969 -4.906 -27.427 1.00 93.06 96 PHE A C 1
ATOM 753 O O . PHE A 1 96 ? 24.633 -5.209 -28.417 1.00 93.06 96 PHE A O 1
ATOM 760 N N . ILE A 1 97 ? 22.855 -5.574 -27.103 1.00 93.75 97 ILE A N 1
ATOM 761 C CA . ILE A 1 97 ? 22.347 -6.696 -27.909 1.00 93.75 97 ILE A CA 1
ATOM 762 C C . ILE A 1 97 ? 21.982 -6.229 -29.325 1.00 93.75 97 ILE A C 1
ATOM 764 O O . ILE A 1 97 ? 22.232 -6.949 -30.291 1.00 93.75 97 ILE A O 1
ATOM 768 N N . ALA A 1 98 ? 21.384 -5.043 -29.461 1.00 93.94 98 ALA A N 1
ATOM 769 C CA . ALA A 1 98 ? 21.026 -4.483 -30.759 1.00 93.94 98 ALA A CA 1
ATOM 770 C C . ALA A 1 98 ? 22.271 -4.160 -31.602 1.00 93.94 98 ALA A C 1
ATOM 772 O O . ALA A 1 98 ? 22.333 -4.571 -32.760 1.00 93.94 98 ALA A O 1
ATOM 773 N N . ALA A 1 99 ? 23.272 -3.501 -31.011 1.00 94.75 99 ALA A N 1
ATOM 774 C CA . ALA A 1 99 ? 24.536 -3.186 -31.674 1.00 94.75 99 ALA A CA 1
ATOM 775 C C . ALA A 1 99 ? 25.283 -4.456 -32.109 1.00 94.75 99 ALA A C 1
ATOM 777 O O . ALA A 1 99 ? 25.671 -4.577 -33.267 1.00 94.75 99 ALA A O 1
ATOM 778 N N . SER A 1 100 ? 25.384 -5.455 -31.226 1.00 95.25 100 SER A N 1
ATOM 779 C CA . SER A 1 100 ? 26.053 -6.723 -31.537 1.00 95.25 100 SER A CA 1
ATOM 780 C C . SER A 1 100 ? 25.380 -7.475 -32.693 1.00 95.25 100 SER A C 1
ATOM 782 O O . SER A 1 100 ? 26.057 -8.024 -33.562 1.00 95.25 100 SER A O 1
ATOM 784 N N . LYS A 1 101 ? 24.042 -7.469 -32.761 1.00 95.75 101 LYS A N 1
ATOM 785 C CA . LYS A 1 101 ? 23.310 -8.057 -33.895 1.00 95.75 101 LYS A CA 1
ATOM 786 C C . LYS A 1 101 ? 23.563 -7.311 -35.202 1.00 95.75 101 LYS A C 1
ATOM 788 O O . LYS A 1 101 ? 23.610 -7.943 -36.254 1.00 95.75 101 LYS A O 1
ATOM 793 N N . GLU A 1 102 ? 23.696 -5.990 -35.152 1.00 94.44 102 GLU A N 1
ATOM 794 C CA . GLU A 1 102 ? 24.015 -5.193 -36.335 1.00 94.44 102 GLU A CA 1
ATOM 795 C C . GLU A 1 102 ? 25.418 -5.502 -36.855 1.00 94.44 102 GLU A C 1
ATOM 797 O O . GLU A 1 102 ? 25.579 -5.808 -38.033 1.00 94.44 102 GLU A O 1
ATOM 802 N N . GLU A 1 103 ? 26.412 -5.540 -35.968 1.00 95.38 103 GLU A N 1
ATOM 803 C CA . GLU A 1 103 ? 27.785 -5.920 -36.313 1.00 95.38 103 GLU A CA 1
ATOM 804 C C . GLU A 1 103 ? 27.850 -7.319 -36.933 1.00 95.38 103 GLU A C 1
ATOM 806 O O . GLU A 1 103 ? 28.516 -7.520 -37.948 1.00 95.38 103 GLU A O 1
ATOM 811 N N . GLN A 1 104 ? 27.102 -8.283 -36.386 1.00 95.94 104 GLN A N 1
ATOM 812 C CA . GLN A 1 104 ? 27.005 -9.621 -36.970 1.00 95.94 104 GLN A CA 1
ATOM 813 C C . GLN A 1 104 ? 26.417 -9.600 -38.384 1.00 95.94 104 GLN A C 1
ATOM 815 O O . GLN A 1 104 ? 26.914 -10.315 -39.255 1.00 95.94 104 GLN A O 1
ATOM 820 N N . ARG A 1 105 ? 25.385 -8.784 -38.641 1.00 95.62 105 ARG A N 1
ATOM 821 C CA . ARG A 1 105 ? 24.801 -8.648 -39.985 1.00 95.62 105 ARG A CA 1
ATOM 822 C C . ARG A 1 105 ? 25.782 -8.018 -40.968 1.00 95.62 105 ARG A C 1
ATOM 824 O O . ARG A 1 105 ? 25.906 -8.512 -42.087 1.00 95.62 105 ARG A O 1
ATOM 831 N N . ILE A 1 106 ? 26.501 -6.981 -40.543 1.00 96.50 106 ILE A N 1
ATOM 832 C CA . ILE A 1 106 ? 27.537 -6.326 -41.350 1.00 96.50 106 ILE A CA 1
ATOM 833 C C . ILE A 1 106 ? 28.643 -7.326 -41.694 1.00 96.50 106 ILE A C 1
ATOM 835 O O . ILE A 1 106 ? 28.987 -7.476 -42.863 1.00 96.50 106 ILE A O 1
ATOM 839 N N . PHE A 1 107 ? 29.143 -8.067 -40.703 1.00 95.62 107 PHE A N 1
ATOM 840 C CA . PHE A 1 107 ? 30.179 -9.075 -40.910 1.00 95.62 107 PHE A CA 1
ATOM 841 C C . PHE A 1 107 ? 29.730 -10.173 -41.882 1.00 95.62 107 PHE A C 1
ATOM 843 O O . PHE A 1 107 ? 30.463 -10.529 -42.802 1.00 95.62 107 PHE A O 1
ATOM 850 N N . GLN A 1 108 ? 28.507 -10.690 -41.726 1.00 95.38 108 GLN A N 1
ATOM 851 C CA . GLN A 1 108 ? 27.956 -11.685 -42.648 1.00 95.38 108 GLN A CA 1
ATOM 852 C C . GLN A 1 108 ? 27.861 -11.145 -44.080 1.00 95.38 108 GLN A C 1
ATOM 854 O O . GLN A 1 108 ? 28.251 -11.837 -45.021 1.00 95.38 108 GLN A O 1
ATOM 859 N N . ALA A 1 109 ? 27.391 -9.906 -44.253 1.00 93.06 109 ALA A N 1
ATOM 860 C CA . ALA A 1 109 ? 27.324 -9.260 -45.560 1.00 93.06 109 ALA A CA 1
ATOM 861 C C . ALA A 1 109 ? 28.719 -9.053 -46.173 1.00 93.06 109 ALA A C 1
ATOM 863 O O . ALA A 1 109 ? 28.907 -9.294 -47.364 1.00 93.06 109 ALA A O 1
ATOM 864 N N . GLU A 1 110 ? 29.711 -8.669 -45.366 1.00 94.88 110 GLU A N 1
ATOM 865 C CA . GLU A 1 110 ? 31.094 -8.505 -45.816 1.00 94.88 110 GLU A CA 1
ATOM 866 C C . GLU A 1 110 ? 31.700 -9.838 -46.275 1.00 94.88 110 GLU A C 1
ATOM 868 O O . GLU A 1 110 ? 32.296 -9.910 -47.352 1.00 94.88 110 GLU A O 1
ATOM 873 N N . VAL A 1 111 ? 31.510 -10.912 -45.503 1.00 93.75 111 VAL A N 1
ATOM 874 C CA . VAL A 1 111 ? 31.969 -12.259 -45.873 1.00 93.75 111 VAL A CA 1
ATOM 875 C C . VAL A 1 111 ? 31.341 -12.697 -47.198 1.00 93.75 111 VAL A C 1
ATOM 877 O O . VAL A 1 111 ? 32.056 -13.153 -48.092 1.00 93.75 111 VAL A O 1
ATOM 880 N N . LEU A 1 112 ? 30.028 -12.506 -47.364 1.00 93.75 112 LEU A N 1
ATOM 881 C CA . LEU A 1 112 ? 29.326 -12.819 -48.612 1.00 93.75 112 LEU A CA 1
ATOM 882 C C . LEU A 1 112 ? 29.853 -11.994 -49.797 1.00 93.75 112 LEU A C 1
ATOM 884 O O . LEU A 1 112 ? 30.090 -12.544 -50.874 1.00 93.75 112 LEU A O 1
ATOM 888 N N . ALA A 1 113 ? 30.099 -10.697 -49.600 1.00 91.94 113 ALA A N 1
ATOM 889 C CA . ALA A 1 113 ? 30.635 -9.819 -50.637 1.00 91.94 113 ALA A CA 1
ATOM 890 C C . ALA A 1 113 ? 32.051 -10.230 -51.077 1.00 91.94 113 ALA A C 1
ATOM 892 O O . ALA A 1 113 ? 32.350 -10.234 -52.273 1.00 91.94 113 ALA A O 1
ATOM 893 N N . LYS A 1 114 ? 32.921 -10.628 -50.139 1.00 89.69 114 LYS A N 1
ATOM 894 C CA . LYS A 1 114 ? 34.278 -11.098 -50.467 1.00 89.69 114 LYS A CA 1
ATOM 895 C C . LYS A 1 114 ? 34.268 -12.438 -51.195 1.00 89.69 114 LYS A C 1
ATOM 897 O O . LYS A 1 114 ? 35.017 -12.607 -52.156 1.00 89.69 114 LYS A O 1
ATOM 902 N N . LEU A 1 115 ? 33.391 -13.364 -50.804 1.00 87.00 115 LEU A N 1
ATOM 903 C CA . LEU A 1 115 ? 33.212 -14.630 -51.524 1.00 87.00 115 LEU A CA 1
ATOM 904 C C . LEU A 1 115 ? 32.741 -14.405 -52.968 1.00 87.00 115 LEU A C 1
ATOM 906 O O . LEU A 1 115 ? 33.204 -15.096 -53.875 1.00 87.00 115 LEU A O 1
ATOM 910 N N . SER A 1 116 ? 31.897 -13.396 -53.204 1.00 80.50 116 SER A N 1
ATOM 911 C CA . SER A 1 116 ? 31.478 -13.017 -54.557 1.00 80.50 116 SER A CA 1
ATOM 912 C C . SER A 1 116 ? 32.629 -12.491 -55.424 1.00 80.50 116 SER A C 1
ATOM 914 O O . SER A 1 116 ? 32.607 -12.704 -56.633 1.00 80.50 116 SER A O 1
ATOM 916 N N . GLN A 1 117 ? 33.628 -11.814 -54.847 1.00 71.88 117 GLN A N 1
ATOM 917 C CA . GLN A 1 117 ? 34.787 -11.306 -55.599 1.00 71.88 117 GLN A CA 1
ATOM 918 C C . GLN A 1 117 ? 35.791 -12.413 -55.946 1.00 71.88 117 GLN A C 1
ATOM 920 O O . GLN A 1 117 ? 36.353 -12.413 -57.039 1.00 71.88 117 GLN A O 1
ATOM 925 N N . VAL A 1 118 ? 35.983 -13.392 -55.056 1.00 61.91 118 VAL A N 1
ATOM 926 C CA . VAL A 1 118 ? 36.887 -14.534 -55.297 1.00 61.91 118 VAL A CA 1
ATOM 927 C C . VAL A 1 118 ? 36.351 -15.471 -56.394 1.00 61.91 118 VAL A C 1
ATOM 929 O O . VAL A 1 118 ? 37.131 -16.150 -57.056 1.00 61.91 118 VAL A O 1
ATOM 932 N N . GLY A 1 119 ? 35.040 -15.462 -56.661 1.00 56.53 119 GLY A N 1
ATOM 933 C CA . GLY A 1 119 ? 34.423 -16.205 -57.766 1.00 56.53 119 GLY A CA 1
ATOM 934 C C . GLY A 1 119 ? 34.627 -15.611 -59.169 1.00 56.53 119 GLY A C 1
ATOM 935 O O . GLY A 1 119 ? 34.185 -16.226 -60.136 1.00 56.53 119 GLY A O 1
ATOM 936 N N . ALA A 1 120 ? 35.273 -14.445 -59.302 1.00 50.69 120 ALA A N 1
ATOM 937 C CA . ALA A 1 120 ? 35.380 -13.701 -60.563 1.00 50.69 120 ALA A CA 1
ATOM 938 C C . ALA A 1 120 ? 36.818 -13.550 -61.100 1.00 50.69 120 ALA A C 1
ATOM 940 O O . ALA A 1 120 ? 37.097 -12.630 -61.865 1.00 50.69 120 ALA A O 1
ATOM 941 N N . VAL A 1 121 ? 37.737 -14.462 -60.760 1.00 49.84 121 VAL A N 1
ATOM 942 C CA . VAL A 1 121 ? 38.956 -14.652 -61.565 1.00 49.84 121 VAL A CA 1
ATOM 943 C C . VAL A 1 121 ? 38.674 -15.752 -62.583 1.00 49.84 121 VAL A C 1
ATOM 945 O O . VAL A 1 121 ? 39.006 -16.917 -62.385 1.00 49.84 121 VAL A O 1
ATOM 948 N N . THR A 1 122 ? 38.021 -15.378 -63.680 1.00 48.38 122 THR A N 1
ATOM 949 C CA . THR A 1 122 ? 38.111 -16.113 -64.944 1.00 48.38 122 THR A CA 1
ATOM 950 C C . THR A 1 122 ? 39.515 -15.903 -65.510 1.00 48.38 122 THR A C 1
ATOM 952 O O . THR A 1 122 ? 39.805 -14.790 -65.958 1.00 48.38 122 THR A O 1
ATOM 955 N N . PRO A 1 123 ? 40.401 -16.914 -65.556 1.00 47.56 123 PRO A N 1
ATOM 956 C CA . PRO A 1 123 ? 41.389 -16.929 -66.617 1.00 47.56 123 PRO A CA 1
ATOM 957 C C . PRO A 1 123 ? 40.599 -17.033 -67.922 1.00 47.56 123 PRO A C 1
ATOM 959 O O . PRO A 1 123 ? 39.798 -17.952 -68.101 1.00 47.56 123 PRO A O 1
ATOM 962 N N . GLN A 1 124 ? 40.763 -16.059 -68.813 1.00 49.53 124 GLN A N 1
ATOM 963 C CA . GLN A 1 124 ? 40.291 -16.203 -70.179 1.00 49.53 124 GLN A CA 1
ATOM 964 C C . GLN A 1 124 ? 41.058 -17.387 -70.787 1.00 49.53 124 GLN A C 1
ATOM 966 O O . GLN A 1 124 ? 42.215 -17.256 -71.174 1.00 49.53 124 GLN A O 1
ATOM 971 N N . SER A 1 125 ? 40.448 -18.569 -70.798 1.00 49.72 125 SER A N 1
ATOM 972 C CA . SER A 1 125 ? 40.934 -19.709 -71.564 1.00 49.72 125 SER A CA 1
ATOM 973 C C . SER A 1 125 ? 39.947 -19.970 -72.689 1.00 49.72 125 SER A C 1
ATOM 975 O O . SER A 1 125 ? 38.930 -20.641 -72.504 1.00 49.72 125 SER A O 1
ATOM 977 N N . ASP A 1 126 ? 40.264 -19.434 -73.863 1.00 58.84 126 ASP A N 1
ATOM 978 C CA . ASP A 1 126 ? 39.715 -19.908 -75.124 1.00 58.84 126 ASP A CA 1
ATOM 979 C C . ASP A 1 126 ? 40.248 -21.316 -75.378 1.00 58.84 126 ASP A C 1
ATOM 981 O O . ASP A 1 126 ? 41.261 -21.471 -76.045 1.00 58.84 126 ASP A O 1
ATOM 985 N N . VAL A 1 127 ? 39.611 -22.342 -74.810 1.00 49.16 127 VAL A N 1
ATOM 986 C CA . VAL A 1 127 ? 39.487 -23.661 -75.448 1.00 49.16 127 VAL A CA 1
ATOM 987 C C . VAL A 1 127 ? 38.534 -24.581 -74.684 1.00 49.16 127 VAL A C 1
ATOM 989 O O . VAL A 1 127 ? 38.748 -24.925 -73.528 1.00 49.16 127 VAL A O 1
ATOM 992 N N . SER A 1 128 ? 37.580 -25.091 -75.461 1.00 44.38 128 SER A N 1
ATOM 993 C CA . SER A 1 128 ? 37.074 -26.465 -75.448 1.00 44.38 128 SER A CA 1
ATOM 994 C C . SER A 1 128 ? 36.226 -26.930 -74.259 1.00 44.38 128 SER A C 1
ATOM 996 O O . SER A 1 128 ? 36.687 -27.224 -73.159 1.00 44.38 128 SER A O 1
ATOM 998 N N . SER A 1 129 ? 34.944 -27.100 -74.576 1.00 53.22 129 SER A N 1
ATOM 999 C CA . SER A 1 129 ? 33.933 -27.843 -73.835 1.00 53.22 129 SER A CA 1
ATOM 1000 C C . SER A 1 129 ? 34.443 -29.185 -73.300 1.00 53.22 129 SER A C 1
ATOM 1002 O O . SER A 1 129 ? 34.790 -30.077 -74.075 1.00 53.22 129 SER A O 1
ATOM 1004 N N . SER A 1 130 ? 34.365 -29.383 -71.986 1.00 45.44 130 SER A N 1
ATOM 1005 C CA . SER A 1 130 ? 34.267 -30.721 -71.410 1.00 45.44 130 SER A CA 1
ATOM 1006 C C . SER A 1 130 ? 33.454 -30.702 -70.120 1.00 45.44 130 SER A C 1
ATOM 1008 O O . SER A 1 130 ? 33.511 -29.787 -69.303 1.00 45.44 130 SER A O 1
ATOM 1010 N N . ASN A 1 131 ? 32.628 -31.730 -70.012 1.00 50.75 131 ASN A N 1
ATOM 1011 C CA . ASN A 1 131 ? 31.500 -31.908 -69.124 1.00 50.75 131 ASN A CA 1
ATOM 1012 C C . ASN A 1 131 ? 31.985 -32.279 -67.715 1.00 50.75 131 ASN A C 1
ATOM 1014 O O . ASN A 1 131 ? 32.294 -33.440 -67.458 1.00 50.75 131 ASN A O 1
ATOM 1018 N N . MET A 1 132 ? 32.052 -31.319 -66.789 1.00 41.09 132 MET A N 1
ATOM 1019 C CA . MET A 1 132 ? 32.220 -31.618 -65.367 1.00 41.09 132 MET A CA 1
ATOM 1020 C C . MET A 1 132 ? 31.185 -30.859 -64.549 1.00 41.09 132 MET A C 1
ATOM 1022 O O . MET A 1 132 ? 31.134 -29.632 -64.542 1.00 41.09 132 MET A O 1
ATOM 1026 N N . LYS A 1 133 ? 30.342 -31.638 -63.871 1.00 49.97 133 LYS A N 1
ATOM 1027 C CA . LYS A 1 133 ? 29.265 -31.200 -62.984 1.00 49.97 133 LYS A CA 1
ATOM 1028 C C . LYS A 1 133 ? 29.750 -30.057 -62.089 1.00 49.97 133 LYS A C 1
ATOM 1030 O O . LYS A 1 133 ? 30.569 -30.285 -61.198 1.00 49.97 133 LYS A O 1
ATOM 1035 N N . GLN A 1 134 ? 29.225 -28.853 -62.315 1.00 49.81 134 GLN A N 1
ATOM 1036 C CA . GLN A 1 134 ? 29.367 -27.738 -61.386 1.00 49.81 134 GLN A CA 1
ATOM 1037 C C . GLN A 1 134 ? 28.849 -28.210 -60.028 1.00 49.81 134 GLN A C 1
ATOM 1039 O O . GLN A 1 134 ? 27.649 -28.416 -59.839 1.00 49.81 134 GLN A O 1
ATOM 1044 N N . LYS A 1 135 ? 29.761 -28.440 -59.084 1.00 53.94 135 LYS A N 1
ATOM 1045 C CA . LYS A 1 135 ? 29.386 -28.611 -57.687 1.00 53.94 135 LYS A CA 1
ATOM 1046 C C . LYS A 1 135 ? 28.920 -27.243 -57.215 1.00 53.94 135 LYS A C 1
ATOM 1048 O O . LYS A 1 135 ? 29.740 -26.376 -56.933 1.00 53.94 135 LYS A O 1
ATOM 1053 N N . GLN A 1 136 ? 27.605 -27.040 -57.221 1.00 50.84 136 GLN A N 1
ATOM 1054 C CA . GLN A 1 136 ? 26.998 -25.880 -56.589 1.00 50.84 136 GLN A CA 1
ATOM 1055 C C . GLN A 1 136 ? 27.453 -25.882 -55.131 1.00 50.84 136 GLN A C 1
ATOM 1057 O O . GLN A 1 136 ? 27.288 -26.877 -54.422 1.00 50.84 136 GLN A O 1
ATOM 1062 N N . LEU A 1 137 ? 28.113 -24.800 -54.729 1.00 46.31 137 LEU A N 1
ATOM 1063 C CA . LEU A 1 137 ? 28.505 -24.568 -53.352 1.00 46.31 137 LEU A CA 1
ATOM 1064 C C . LEU A 1 137 ? 27.218 -24.492 -52.532 1.00 46.31 137 LEU A C 1
ATOM 1066 O O . LEU A 1 137 ? 26.491 -23.504 -52.598 1.00 46.31 137 LEU A O 1
ATOM 1070 N N . LEU A 1 138 ? 26.911 -25.571 -51.814 1.00 47.00 138 LEU A N 1
ATOM 1071 C CA . LEU A 1 138 ? 25.844 -25.576 -50.829 1.00 47.00 138 LEU A CA 1
ATOM 1072 C C . LEU A 1 138 ? 26.233 -24.534 -49.774 1.00 47.00 138 LEU A C 1
ATOM 1074 O O . LEU A 1 138 ? 27.255 -24.693 -49.101 1.00 47.00 138 LEU A O 1
ATOM 1078 N N . LEU A 1 139 ? 25.466 -23.444 -49.678 1.00 44.16 139 LEU A N 1
ATOM 1079 C CA . LEU A 1 139 ? 25.606 -22.513 -48.562 1.00 44.16 139 LEU A CA 1
ATOM 1080 C C . LEU A 1 139 ? 25.499 -23.307 -47.253 1.00 44.16 139 LEU A C 1
ATOM 1082 O O . LEU A 1 139 ? 24.730 -24.272 -47.210 1.00 44.16 139 LEU A O 1
ATOM 1086 N N . PRO A 1 140 ? 26.236 -22.931 -46.192 1.00 46.75 140 PRO A N 1
ATOM 1087 C CA . PRO A 1 140 ? 26.041 -23.545 -44.893 1.00 46.75 140 PRO A CA 1
ATOM 1088 C C . PRO A 1 140 ? 24.578 -23.360 -44.505 1.00 46.75 140 PRO A C 1
ATOM 1090 O O . PRO A 1 140 ? 24.119 -22.238 -44.283 1.00 46.75 140 PRO A O 1
ATOM 1093 N N . GLU A 1 141 ? 23.838 -24.463 -44.473 1.00 50.69 141 GLU A N 1
ATOM 1094 C CA . GLU A 1 141 ? 22.525 -24.495 -43.861 1.00 50.69 141 GLU A CA 1
ATOM 1095 C C . GLU A 1 141 ? 22.719 -24.001 -42.429 1.00 50.69 141 GLU A C 1
ATOM 1097 O O . GLU A 1 141 ? 23.603 -24.482 -41.709 1.00 50.69 141 GLU A O 1
ATOM 1102 N N . ALA A 1 142 ? 21.965 -22.970 -42.048 1.00 54.44 142 ALA A N 1
ATOM 1103 C CA . ALA A 1 142 ? 21.938 -22.503 -40.679 1.00 54.44 142 ALA A CA 1
ATOM 1104 C C . ALA A 1 142 ? 21.425 -23.669 -39.836 1.00 54.44 142 ALA A C 1
ATOM 1106 O O . ALA A 1 142 ? 20.223 -23.893 -39.720 1.00 54.44 142 ALA A O 1
ATOM 1107 N N . VAL A 1 143 ? 22.353 -24.450 -39.289 1.00 44.81 143 VAL A N 1
ATOM 1108 C CA . VAL A 1 143 ? 22.033 -25.435 -38.276 1.00 44.81 143 VAL A CA 1
ATOM 1109 C C . VAL A 1 143 ? 21.662 -24.624 -37.045 1.00 44.81 143 VAL A C 1
ATOM 1111 O O . VAL A 1 143 ? 22.511 -24.278 -36.219 1.00 44.81 143 VAL A O 1
ATOM 1114 N N . ASP A 1 144 ? 20.376 -24.307 -36.953 1.00 52.75 144 ASP A N 1
ATOM 1115 C CA . ASP A 1 144 ? 19.711 -23.964 -35.713 1.00 52.75 144 ASP A CA 1
ATOM 1116 C C . ASP A 1 144 ? 19.799 -25.217 -34.837 1.00 52.75 144 ASP A C 1
ATOM 1118 O O . ASP A 1 144 ? 18.973 -26.124 -34.889 1.00 52.75 144 ASP A O 1
ATOM 1122 N N . LYS A 1 145 ? 20.928 -25.356 -34.138 1.00 49.94 145 LYS A N 1
ATOM 1123 C CA . LYS A 1 145 ? 21.105 -26.362 -33.098 1.00 49.94 145 LYS A CA 1
ATOM 1124 C C . LYS A 1 145 ? 20.199 -25.912 -31.955 1.00 49.94 145 LYS A C 1
ATOM 1126 O O . LYS A 1 145 ? 20.572 -24.953 -31.272 1.00 49.94 145 LYS A O 1
ATOM 1131 N N . PRO A 1 146 ? 19.080 -26.599 -31.658 1.00 42.66 146 PRO A N 1
ATOM 1132 C CA . PRO A 1 146 ? 18.487 -26.434 -30.350 1.00 42.66 146 PRO A CA 1
ATOM 1133 C C . PRO A 1 146 ? 19.555 -26.877 -29.355 1.00 42.66 146 PRO A C 1
ATOM 1135 O O . PRO A 1 146 ? 20.108 -27.978 -29.447 1.00 42.66 146 PRO A O 1
ATOM 1138 N N . ILE A 1 147 ? 19.902 -25.972 -28.444 1.00 44.47 147 ILE A N 1
ATOM 1139 C CA . ILE A 1 147 ? 20.735 -26.267 -27.286 1.00 44.47 147 ILE A CA 1
ATOM 1140 C C . ILE A 1 147 ? 20.164 -27.540 -26.666 1.00 44.47 147 ILE A C 1
ATOM 1142 O O . ILE A 1 147 ? 19.025 -27.544 -26.193 1.00 44.47 147 ILE A O 1
ATOM 1146 N N . ARG A 1 148 ? 20.938 -28.629 -26.739 1.00 39.19 148 ARG A N 1
ATOM 1147 C CA . ARG A 1 148 ? 20.611 -29.885 -26.075 1.00 39.19 148 ARG A CA 1
ATOM 1148 C C . ARG A 1 148 ? 20.347 -29.546 -24.616 1.00 39.19 148 ARG A C 1
ATOM 1150 O O . ARG A 1 148 ? 21.241 -29.062 -23.921 1.00 39.19 148 ARG A O 1
ATOM 1157 N N . LYS A 1 149 ? 19.106 -29.749 -24.184 1.00 45.34 149 LYS A N 1
ATOM 1158 C CA . LYS A 1 149 ? 18.783 -29.841 -22.770 1.00 45.34 149 LYS A CA 1
ATOM 1159 C C . LYS A 1 149 ? 19.644 -30.984 -22.239 1.00 45.34 149 LYS A C 1
ATOM 1161 O O . LYS A 1 149 ? 19.577 -32.103 -22.734 1.00 45.34 149 LYS A O 1
ATOM 1166 N N . VAL A 1 150 ? 20.553 -30.659 -21.330 1.00 39.75 150 VAL A N 1
ATOM 1167 C CA . VAL A 1 150 ? 21.129 -31.652 -20.432 1.00 39.75 150 VAL A CA 1
ATOM 1168 C C . VAL A 1 150 ? 20.029 -31.913 -19.410 1.00 39.75 150 VAL A C 1
ATOM 1170 O O . VAL A 1 150 ? 19.874 -31.158 -18.455 1.00 39.75 150 VAL A O 1
ATOM 1173 N N . GLU A 1 151 ? 19.193 -32.912 -19.674 1.00 47.91 151 GLU A N 1
ATOM 1174 C CA . GLU A 1 151 ? 18.518 -33.638 -18.605 1.00 47.91 151 GLU A CA 1
ATOM 1175 C C . GLU A 1 151 ? 19.550 -34.595 -17.986 1.00 47.91 151 GLU A C 1
ATOM 1177 O O . GLU A 1 151 ? 20.120 -35.418 -18.697 1.00 47.91 151 GLU A O 1
ATOM 1182 N N . ASP A 1 152 ? 19.867 -34.430 -16.700 1.00 38.72 152 ASP A N 1
ATOM 1183 C CA . ASP A 1 152 ? 19.463 -35.387 -15.655 1.00 38.72 152 ASP A CA 1
ATOM 1184 C C . ASP A 1 152 ? 20.094 -34.996 -14.303 1.00 38.72 152 ASP A C 1
ATOM 1186 O O . ASP A 1 152 ? 21.236 -35.327 -13.987 1.00 38.72 152 ASP A O 1
ATOM 1190 N N . VAL A 1 153 ? 19.342 -34.244 -13.501 1.00 38.47 153 VAL A N 1
ATOM 1191 C CA . VAL A 1 153 ? 19.420 -34.362 -12.043 1.00 38.47 153 VAL A CA 1
ATOM 1192 C C . VAL A 1 153 ? 17.982 -34.500 -11.581 1.00 38.47 153 VAL A C 1
ATOM 1194 O O . VAL A 1 153 ? 17.254 -33.513 -11.469 1.00 38.47 153 VAL A O 1
ATOM 1197 N N . THR A 1 154 ? 17.581 -35.756 -11.417 1.00 40.97 154 THR A N 1
ATOM 1198 C CA . THR A 1 154 ? 16.514 -36.265 -10.558 1.00 40.97 154 THR A CA 1
ATOM 1199 C C . THR A 1 154 ? 15.839 -35.191 -9.702 1.00 40.97 154 THR A C 1
ATOM 1201 O O . THR A 1 154 ? 16.399 -34.700 -8.721 1.00 40.97 154 THR A O 1
ATOM 1204 N N . LEU A 1 155 ? 14.598 -34.865 -10.063 1.00 38.38 155 LEU A N 1
ATOM 1205 C CA . LEU A 1 155 ? 13.638 -34.214 -9.174 1.00 38.38 155 LEU A CA 1
ATOM 1206 C C . LEU A 1 155 ? 13.441 -35.093 -7.928 1.00 38.38 155 LEU A C 1
ATOM 1208 O O . LEU A 1 155 ? 13.048 -36.251 -8.092 1.00 38.38 155 LEU A O 1
ATOM 1212 N N . PRO A 1 156 ? 13.647 -34.594 -6.697 1.00 42.09 156 PRO A N 1
ATOM 1213 C CA . PRO A 1 156 ? 13.048 -35.235 -5.547 1.00 42.09 156 PRO A CA 1
ATOM 1214 C C . PRO A 1 156 ? 11.530 -35.024 -5.590 1.00 42.09 156 PRO A C 1
ATOM 1216 O O . PRO A 1 156 ? 11.011 -33.968 -5.955 1.00 42.09 156 PRO A O 1
ATOM 1219 N N . GLU A 1 157 ? 10.874 -36.119 -5.260 1.00 43.88 157 GLU A N 1
ATOM 1220 C CA . GLU A 1 157 ? 9.470 -36.477 -5.348 1.00 43.88 157 GLU A CA 1
ATOM 1221 C C . GLU A 1 157 ? 8.492 -35.450 -4.753 1.00 43.88 157 GLU A C 1
ATOM 1223 O O . GLU A 1 157 ? 8.780 -34.740 -3.787 1.00 43.88 157 GLU A O 1
ATOM 1228 N N . ALA A 1 158 ? 7.303 -35.393 -5.353 1.00 40.88 158 ALA A N 1
ATOM 1229 C CA . ALA A 1 158 ? 6.180 -34.600 -4.886 1.00 40.88 158 ALA A CA 1
ATOM 1230 C C . ALA A 1 158 ? 5.755 -35.042 -3.478 1.00 40.88 158 ALA A C 1
ATOM 1232 O O . ALA A 1 158 ? 5.403 -36.198 -3.259 1.00 40.88 158 ALA A O 1
ATOM 1233 N N . ILE A 1 159 ? 5.733 -34.106 -2.529 1.00 47.44 159 ILE A N 1
ATOM 1234 C CA . ILE A 1 159 ? 5.099 -34.336 -1.232 1.00 47.44 159 ILE A CA 1
ATOM 1235 C C . ILE A 1 159 ? 3.589 -34.161 -1.427 1.00 47.44 159 ILE A C 1
ATOM 1237 O O . ILE A 1 159 ? 3.072 -33.045 -1.491 1.00 47.44 159 ILE A O 1
ATOM 1241 N N . GLU A 1 160 ? 2.905 -35.294 -1.557 1.00 54.38 160 GLU A N 1
ATOM 1242 C CA . GLU A 1 160 ? 1.451 -35.434 -1.461 1.00 54.38 160 GLU A CA 1
ATOM 1243 C C . GLU A 1 160 ? 0.924 -34.858 -0.126 1.00 54.38 160 GLU A C 1
ATOM 1245 O O . GLU A 1 160 ? 1.454 -35.185 0.945 1.00 54.38 160 GLU A O 1
ATOM 1250 N N . PRO A 1 161 ? -0.146 -34.041 -0.133 1.00 46.75 161 PRO A N 1
ATOM 1251 C CA . PRO A 1 161 ? -0.841 -33.664 1.089 1.00 46.75 161 PRO A CA 1
ATOM 1252 C C . PRO A 1 161 ? -1.675 -34.848 1.592 1.00 46.75 161 PRO A C 1
ATOM 1254 O O . PRO A 1 161 ? -2.802 -35.079 1.152 1.00 46.75 161 PRO A O 1
ATOM 1257 N N . HIS A 1 162 ? -1.141 -35.586 2.562 1.00 43.56 162 HIS A N 1
ATOM 1258 C CA . HIS A 1 162 ? -1.892 -36.617 3.270 1.00 43.56 162 HIS A CA 1
ATOM 1259 C C . HIS A 1 162 ? -2.876 -35.970 4.259 1.00 43.56 162 HIS A C 1
ATOM 1261 O O . HIS A 1 162 ? -2.591 -35.754 5.432 1.00 43.56 162 HIS A O 1
ATOM 1267 N N . ASN A 1 163 ? -4.083 -35.677 3.782 1.00 45.78 163 ASN A N 1
ATOM 1268 C CA . ASN A 1 163 ? -5.243 -35.463 4.640 1.00 45.78 163 ASN A CA 1
ATOM 1269 C C . ASN A 1 163 ? -6.020 -36.777 4.775 1.00 45.78 163 ASN A C 1
ATOM 1271 O O . ASN A 1 163 ? -6.718 -37.158 3.835 1.00 45.78 163 ASN A O 1
ATOM 1275 N N . LYS A 1 164 ? -5.950 -37.419 5.952 1.00 49.47 164 LYS A N 1
ATOM 1276 C CA . LYS A 1 164 ? -7.083 -38.013 6.702 1.00 49.47 164 LYS A CA 1
ATOM 1277 C C . LYS A 1 164 ? -6.607 -38.909 7.848 1.00 49.47 164 LYS A C 1
ATOM 1279 O O . LYS A 1 164 ? -5.535 -39.489 7.765 1.00 49.47 164 LYS A O 1
ATOM 1284 N N . VAL A 1 165 ? -7.542 -39.093 8.792 1.00 40.50 165 VAL A N 1
ATOM 1285 C CA . VAL A 1 165 ? -7.641 -40.072 9.899 1.00 40.50 165 VAL A CA 1
ATOM 1286 C C . VAL A 1 165 ? -7.415 -39.388 11.251 1.00 40.50 165 VAL A C 1
ATOM 1288 O O . VAL A 1 165 ? -6.399 -38.747 11.450 1.00 40.50 165 VAL A O 1
ATOM 1291 N N . PHE A 1 166 ? -8.281 -39.472 12.257 1.00 40.97 166 PHE A N 1
ATOM 1292 C CA . PHE A 1 166 ? -9.696 -39.828 12.406 1.00 40.97 166 PHE A CA 1
ATOM 1293 C C . PHE A 1 166 ? -10.029 -39.417 13.852 1.00 40.97 166 PHE A C 1
ATOM 1295 O O . PHE A 1 166 ? -9.167 -39.468 14.728 1.00 40.97 166 PHE A O 1
ATOM 1302 N N . ILE A 1 167 ? -11.260 -38.988 14.098 1.00 45.03 167 ILE A N 1
ATOM 1303 C CA . ILE A 1 167 ? -11.783 -38.751 15.446 1.00 45.03 167 ILE A 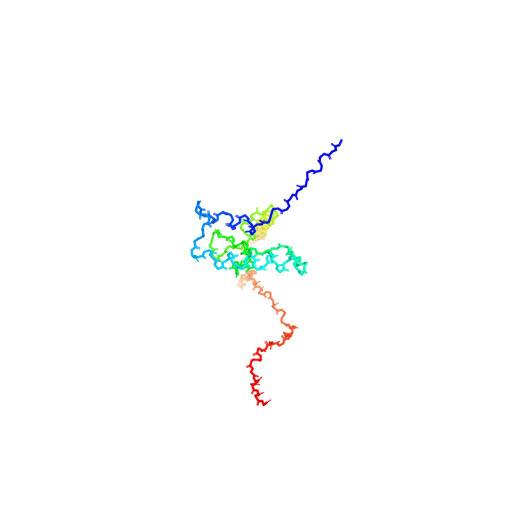CA 1
ATOM 1304 C C . ILE A 1 167 ? -11.796 -40.087 16.196 1.00 45.03 167 ILE A C 1
ATOM 1306 O O . ILE A 1 167 ? -12.303 -41.071 15.659 1.00 45.03 167 ILE A O 1
ATOM 1310 N N . GLN A 1 168 ? -11.347 -40.110 17.450 1.00 39.75 168 GLN A N 1
ATOM 1311 C CA . GLN A 1 168 ? -11.791 -41.134 18.391 1.00 39.75 168 GLN A CA 1
ATOM 1312 C C . GLN A 1 168 ? -12.155 -40.489 19.726 1.00 39.75 168 GLN A C 1
ATOM 1314 O O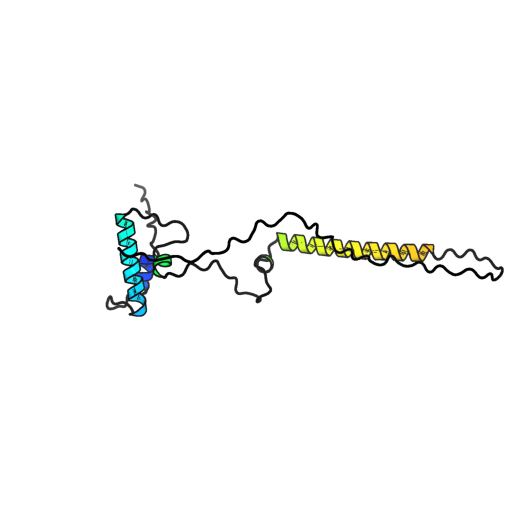 . GLN A 1 168 ? -11.309 -40.031 20.486 1.00 39.75 168 GLN A O 1
ATOM 1319 N N . LEU A 1 169 ? -13.470 -40.417 19.933 1.00 44.69 169 LEU A N 1
ATOM 1320 C CA . LEU A 1 169 ? -14.131 -40.219 21.213 1.00 44.69 169 LEU A CA 1
ATOM 1321 C C . LEU A 1 169 ? -13.883 -41.450 22.090 1.00 44.69 169 LEU A C 1
ATOM 1323 O O . LEU A 1 169 ? -14.155 -42.568 21.646 1.00 44.69 169 LEU A O 1
ATOM 1327 N N . SER A 1 170 ? -13.435 -41.240 23.324 1.00 57.31 170 SER A N 1
ATOM 1328 C CA . SER A 1 170 ? -13.794 -42.012 24.525 1.00 57.31 170 SER A CA 1
ATOM 1329 C C . SER A 1 170 ? -13.423 -41.190 25.751 1.00 57.31 170 SER A C 1
ATOM 1331 O O . SER A 1 170 ? -12.255 -40.748 25.807 1.00 57.31 170 SER A O 1
#

Sequence (170 aa):
MVASGSTETIDRSILWKKAREKKDDTFDEVAIPVIEKIDKLLKESQENGRSVSGSNDILVEALGTPEYSGRVRAKGKHYTPRQYFNSAADRAVRDFIAASKEEQRIFQAEVLAKLSQVGAVTPQSDVSSSNMKQKQLLLPEAVDKPIRKVEDVTLPEAIEPHNKVFIQLS